Protein AF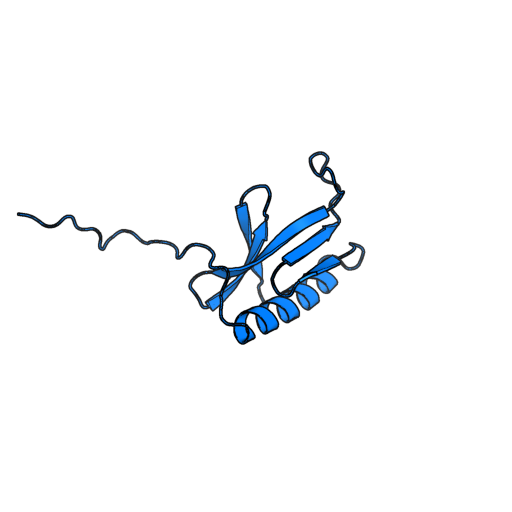-A0A1G7LUU4-F1 (afdb_monomer_lite)

Secondary structure (DSSP, 8-state):
-----GGG-------B----HHHHHHHHHHHHHHHHHH-TTSPEEEEETTEEEEE---TT-SSSEEEEEEEEETTTEEEEEETTT--EEE---

Radius of gyration: 15.96 Å; chains: 1; bounding box: 31×40×50 Å

Foldseek 3Di:
DDDPPPVPPPPFPAFDLDPPLVQLQVLQVLVVVVCCVVCVPWDWDDPDSFKIWTQDPDPPDPPSTFMWGWGDGPNPWTWIAGPPPRDIGTDDD

pLDDT: mean 78.11, std 15.75, range [35.69, 92.56]

Structure (mmCIF, N/CA/C/O backbone):
data_AF-A0A1G7LUU4-F1
#
_entry.id   AF-A0A1G7LUU4-F1
#
loop_
_atom_site.group_PDB
_atom_site.id
_atom_site.type_symbol
_atom_site.label_atom_id
_atom_site.label_alt_id
_atom_site.label_comp_id
_atom_site.label_asym_id
_atom_site.label_entity_id
_atom_site.label_seq_id
_atom_site.pdbx_PDB_ins_code
_atom_site.Cartn_x
_atom_site.Cartn_y
_atom_site.Cartn_z
_atom_site.occupancy
_atom_site.B_iso_or_equiv
_atom_site.auth_seq_id
_atom_site.auth_comp_id
_atom_site.auth_asym_id
_atom_site.auth_atom_id
_atom_site.pdbx_PDB_model_num
ATOM 1 N N . MET A 1 1 ? -9.200 -25.116 -37.115 1.00 47.03 1 MET A N 1
ATOM 2 C CA . MET A 1 1 ? -8.128 -24.221 -36.648 1.00 47.03 1 MET A CA 1
ATOM 3 C C . MET A 1 1 ? -8.464 -22.823 -37.113 1.00 47.03 1 MET A C 1
ATOM 5 O O . MET A 1 1 ? -8.286 -22.532 -38.284 1.00 47.03 1 MET A O 1
ATOM 9 N N . TYR A 1 2 ? -9.023 -22.020 -36.219 1.00 42.66 2 TYR A N 1
ATOM 10 C CA . TYR A 1 2 ? -8.932 -20.568 -36.273 1.00 42.66 2 TYR A CA 1
ATOM 11 C C . TYR A 1 2 ? -8.624 -20.172 -34.838 1.00 42.66 2 TYR A C 1
ATOM 13 O O . TYR A 1 2 ? -9.404 -20.472 -33.937 1.00 42.66 2 TYR A O 1
ATOM 21 N N . GLU A 1 3 ? -7.400 -19.694 -34.645 1.00 43.66 3 GLU A N 1
ATOM 22 C CA . GLU A 1 3 ? -6.874 -19.229 -33.370 1.00 43.66 3 GLU A CA 1
ATOM 23 C C . GLU A 1 3 ? -7.787 -18.119 -32.853 1.00 43.66 3 GLU A C 1
ATOM 25 O O . GLU A 1 3 ? -8.122 -17.182 -33.580 1.00 43.66 3 GLU A O 1
ATOM 30 N N . GLU A 1 4 ? -8.251 -18.268 -31.615 1.00 46.91 4 GLU A N 1
ATOM 31 C CA . GLU A 1 4 ? -9.008 -17.228 -30.937 1.00 46.91 4 GLU A CA 1
ATOM 32 C C . GLU A 1 4 ? -8.158 -15.952 -30.900 1.00 46.91 4 GLU A C 1
ATOM 34 O O . GLU A 1 4 ? -7.017 -15.963 -30.437 1.00 46.91 4 GLU A O 1
ATOM 39 N N . ASN A 1 5 ? -8.727 -14.852 -31.401 1.00 44.25 5 ASN A N 1
ATOM 40 C CA . ASN A 1 5 ? -8.206 -13.490 -31.296 1.00 44.25 5 ASN A CA 1
ATOM 41 C C . ASN A 1 5 ? -8.136 -13.061 -29.816 1.00 44.25 5 ASN A C 1
ATOM 43 O O . ASN A 1 5 ? -8.908 -12.234 -29.344 1.00 44.25 5 ASN A O 1
ATOM 47 N N . ALA A 1 6 ? -7.187 -13.618 -29.066 1.00 49.06 6 ALA A N 1
ATOM 48 C CA . ALA A 1 6 ? -6.864 -13.218 -27.699 1.00 49.06 6 ALA A CA 1
ATOM 49 C C . ALA A 1 6 ? -6.047 -11.908 -27.641 1.00 49.06 6 ALA A C 1
ATOM 51 O O . ALA A 1 6 ? -5.670 -11.471 -26.555 1.00 49.06 6 ALA A O 1
ATOM 52 N N . ASN A 1 7 ? -5.782 -11.282 -28.795 1.00 45.41 7 ASN A N 1
ATOM 53 C CA . ASN A 1 7 ? -4.979 -10.063 -28.931 1.00 45.41 7 ASN A CA 1
ATOM 54 C C . ASN A 1 7 ? -5.766 -8.750 -28.754 1.00 45.41 7 ASN A C 1
ATOM 56 O O . ASN A 1 7 ? -5.134 -7.703 -28.698 1.00 45.41 7 ASN A O 1
ATOM 60 N N . ASP A 1 8 ? -7.096 -8.796 -28.605 1.00 35.69 8 ASP A N 1
ATOM 61 C CA . ASP A 1 8 ? -7.935 -7.616 -28.301 1.00 35.69 8 ASP A CA 1
ATOM 62 C C . ASP A 1 8 ? -8.384 -7.548 -26.830 1.00 35.69 8 ASP A C 1
ATOM 64 O O . ASP A 1 8 ? -9.185 -6.701 -26.429 1.00 35.69 8 ASP A O 1
ATOM 68 N N . LEU A 1 9 ? -7.846 -8.422 -25.977 1.00 36.62 9 LEU A N 1
ATOM 69 C CA . LEU A 1 9 ? -7.953 -8.237 -24.537 1.00 36.62 9 LEU A CA 1
ATOM 70 C C . LEU A 1 9 ? -6.905 -7.205 -24.119 1.00 36.62 9 LEU A C 1
ATOM 72 O O . LEU A 1 9 ? -5.740 -7.551 -23.910 1.00 36.62 9 LEU A O 1
ATOM 76 N N . PHE A 1 10 ? -7.327 -5.953 -23.925 1.00 36.56 10 PHE A N 1
ATOM 77 C CA . PHE A 1 10 ? -6.612 -5.026 -23.047 1.00 36.56 10 PHE A CA 1
ATOM 78 C C . PHE A 1 10 ? -6.595 -5.643 -21.641 1.00 36.56 10 PHE A C 1
ATOM 80 O O . PHE A 1 10 ? -7.464 -5.395 -20.806 1.00 36.56 10 PHE A O 1
ATOM 87 N N . LYS A 1 11 ? -5.621 -6.519 -21.379 1.00 42.94 11 LYS A N 1
ATOM 88 C CA . LYS A 1 11 ? -5.263 -6.904 -20.020 1.00 42.94 11 LYS A CA 1
ATOM 89 C C . LYS A 1 11 ? -4.668 -5.651 -19.389 1.00 42.94 11 LYS A C 1
ATOM 91 O O . LYS A 1 11 ? -3.478 -5.411 -19.556 1.00 42.94 11 LYS A O 1
ATOM 96 N N . PHE A 1 12 ? -5.485 -4.861 -18.691 1.00 42.53 12 PHE A N 1
ATOM 97 C CA . PHE A 1 12 ? -4.976 -3.940 -17.674 1.00 42.53 12 PHE A CA 1
ATOM 98 C C . PHE A 1 12 ? -3.986 -4.748 -16.836 1.00 42.53 12 PHE A C 1
ATOM 100 O O . PHE A 1 12 ? -4.366 -5.807 -16.310 1.00 42.53 12 PHE A O 1
ATOM 107 N N . ARG A 1 13 ? -2.699 -4.375 -16.827 1.00 51.75 13 ARG A N 1
ATOM 108 C CA . ARG A 1 13 ? -1.715 -5.187 -16.116 1.00 51.75 13 ARG A CA 1
ATOM 109 C C . ARG A 1 13 ? -2.064 -5.032 -14.643 1.00 51.75 13 ARG A C 1
ATOM 111 O O . ARG A 1 13 ? -2.035 -3.943 -14.078 1.00 51.75 13 ARG A O 1
ATOM 118 N N . LYS A 1 14 ? -2.519 -6.145 -14.074 1.00 66.75 14 LYS A N 1
ATOM 119 C CA . LYS A 1 14 ? -2.913 -6.296 -12.675 1.00 66.75 14 LYS A CA 1
ATOM 120 C C . LYS A 1 14 ? -1.837 -5.670 -11.792 1.00 66.75 14 LYS A C 1
ATOM 122 O O . LYS A 1 14 ? -0.664 -5.808 -12.122 1.00 66.75 14 LYS A O 1
ATOM 127 N N . PHE A 1 15 ? -2.247 -5.032 -10.694 1.00 66.00 15 PHE A N 1
ATOM 128 C CA . PHE A 1 15 ? -1.339 -4.618 -9.624 1.00 66.00 15 PHE A CA 1
ATOM 129 C C . PHE A 1 15 ? -0.293 -5.713 -9.403 1.00 66.00 15 PHE A C 1
ATOM 131 O O . PHE A 1 15 ? -0.653 -6.857 -9.101 1.00 66.00 15 PHE A O 1
ATOM 138 N N . MET A 1 16 ? 0.970 -5.372 -9.633 1.00 70.56 16 MET A N 1
ATOM 139 C CA . MET A 1 16 ? 2.081 -6.266 -9.368 1.00 70.56 16 MET A CA 1
ATOM 140 C C . MET A 1 16 ? 2.742 -5.768 -8.096 1.00 70.56 16 MET A C 1
ATOM 142 O O . MET A 1 16 ? 3.221 -4.634 -8.046 1.00 70.56 16 MET A O 1
ATOM 146 N N . ALA A 1 17 ? 2.736 -6.621 -7.072 1.00 64.19 17 ALA A N 1
ATOM 147 C CA . ALA A 1 17 ? 3.758 -6.530 -6.046 1.00 64.19 17 ALA A CA 1
ATOM 148 C C . ALA A 1 17 ? 5.074 -6.772 -6.793 1.00 64.19 17 ALA A C 1
ATOM 150 O O . ALA A 1 17 ? 5.279 -7.861 -7.330 1.00 64.19 17 ALA A O 1
ATOM 151 N N . ASP A 1 18 ? 5.842 -5.707 -7.001 1.00 65.44 18 ASP A N 1
ATOM 152 C CA . ASP A 1 18 ? 7.121 -5.812 -7.690 1.00 65.44 18 ASP A CA 1
ATOM 153 C C . ASP A 1 18 ? 8.103 -6.541 -6.766 1.00 65.44 18 ASP A C 1
ATOM 155 O O . ASP A 1 18 ? 8.149 -6.264 -5.567 1.00 65.44 18 ASP A O 1
ATOM 159 N N . ASP A 1 19 ? 8.858 -7.490 -7.312 1.00 63.66 19 ASP A N 1
ATOM 160 C CA . ASP A 1 19 ? 9.910 -8.197 -6.574 1.00 63.66 19 ASP A CA 1
ATOM 161 C C . ASP A 1 19 ? 11.252 -7.441 -6.671 1.00 63.66 19 ASP A C 1
ATOM 163 O O . ASP A 1 19 ? 12.217 -7.787 -5.980 1.00 63.66 19 ASP A O 1
ATOM 167 N N . ASP A 1 20 ? 11.343 -6.406 -7.520 1.00 74.12 20 ASP A N 1
ATOM 168 C CA . ASP A 1 20 ? 12.495 -5.512 -7.569 1.00 74.12 20 ASP A CA 1
ATOM 169 C C . ASP A 1 20 ? 12.505 -4.582 -6.348 1.00 74.12 20 ASP A C 1
ATOM 171 O O . ASP A 1 20 ? 11.781 -3.584 -6.257 1.00 74.12 20 ASP A O 1
ATOM 175 N N . SER A 1 21 ? 13.390 -4.907 -5.404 1.00 73.25 21 SER A N 1
ATOM 176 C CA . SER A 1 21 ? 13.595 -4.148 -4.169 1.00 73.25 21 SER A CA 1
ATOM 177 C C . SER A 1 21 ? 13.830 -2.654 -4.409 1.00 73.25 21 SER A C 1
ATOM 179 O O . SER A 1 21 ? 13.419 -1.855 -3.576 1.00 73.25 21 SER A O 1
ATOM 181 N N . ALA A 1 22 ? 14.469 -2.247 -5.514 1.00 81.38 22 ALA A N 1
ATOM 182 C CA . ALA A 1 22 ? 14.750 -0.834 -5.766 1.00 81.38 22 ALA A CA 1
ATOM 183 C C . ALA A 1 22 ? 13.481 -0.059 -6.152 1.00 81.38 22 ALA A C 1
ATOM 185 O O . ALA A 1 22 ? 13.265 1.056 -5.673 1.00 81.38 22 ALA A O 1
ATOM 186 N N . VAL A 1 23 ? 12.629 -0.669 -6.982 1.00 80.50 23 VAL A N 1
ATOM 187 C CA . VAL A 1 23 ? 11.342 -0.095 -7.401 1.00 80.50 23 VAL A CA 1
ATOM 188 C C . VAL A 1 23 ? 10.391 -0.006 -6.211 1.00 80.50 23 VAL A C 1
ATOM 190 O O . VAL A 1 23 ? 9.745 1.025 -6.012 1.00 80.50 23 VAL A O 1
ATOM 193 N N . ILE A 1 24 ? 10.348 -1.047 -5.375 1.00 82.69 24 ILE A N 1
ATOM 194 C CA . ILE A 1 24 ? 9.541 -1.055 -4.151 1.00 82.69 24 ILE A CA 1
ATOM 195 C C . ILE A 1 24 ? 10.018 -0.001 -3.153 1.00 82.69 24 ILE A C 1
ATOM 197 O O . ILE A 1 24 ? 9.190 0.740 -2.627 1.00 82.69 24 ILE A O 1
ATOM 201 N N . ASP A 1 25 ? 11.325 0.138 -2.932 1.00 84.88 25 ASP A N 1
ATOM 202 C CA . ASP A 1 25 ? 11.860 1.148 -2.014 1.00 84.88 25 ASP A CA 1
ATOM 203 C C . ASP A 1 25 ? 11.569 2.583 -2.498 1.00 84.88 25 ASP A C 1
ATOM 205 O O . ASP A 1 25 ? 11.339 3.496 -1.696 1.00 84.88 25 ASP A O 1
ATOM 209 N N . GLU A 1 26 ? 11.568 2.823 -3.811 1.00 86.62 26 GLU A N 1
ATOM 210 C CA . GLU A 1 26 ? 11.169 4.112 -4.382 1.00 86.62 26 GLU A CA 1
ATOM 211 C C . GLU A 1 26 ? 9.664 4.362 -4.254 1.00 86.62 26 GLU A C 1
ATOM 213 O O . GLU A 1 26 ? 9.266 5.424 -3.765 1.00 86.62 26 GLU A O 1
ATOM 218 N N . CYS A 1 27 ? 8.841 3.366 -4.590 1.00 85.19 27 CYS A N 1
ATOM 219 C CA . CYS A 1 27 ? 7.394 3.411 -4.400 1.00 85.19 27 CYS A CA 1
ATOM 220 C C . CYS A 1 27 ? 7.038 3.690 -2.935 1.00 85.19 27 CYS A C 1
ATOM 222 O O . CYS A 1 27 ? 6.172 4.516 -2.653 1.00 85.19 27 CYS A O 1
ATOM 224 N N . HIS A 1 28 ? 7.734 3.054 -1.993 1.00 87.88 28 HIS A N 1
ATOM 225 C CA . HIS A 1 28 ? 7.550 3.259 -0.563 1.00 87.88 28 HIS A CA 1
ATOM 226 C C . HIS A 1 28 ? 7.824 4.697 -0.150 1.00 87.88 28 HIS A C 1
ATOM 228 O O . HIS A 1 28 ? 6.987 5.325 0.502 1.00 87.88 28 HIS A O 1
ATOM 234 N N . ARG A 1 29 ? 8.977 5.247 -0.543 1.00 89.06 29 ARG A N 1
ATOM 235 C CA . ARG A 1 29 ? 9.328 6.635 -0.220 1.00 89.06 29 ARG A CA 1
ATOM 236 C C . ARG A 1 29 ? 8.314 7.614 -0.807 1.00 89.06 29 ARG A C 1
ATOM 238 O O . ARG A 1 29 ? 7.865 8.508 -0.093 1.00 89.06 29 ARG A O 1
ATOM 245 N N . ALA A 1 30 ? 7.926 7.420 -2.067 1.00 87.12 30 ALA A N 1
ATOM 246 C CA . ALA A 1 30 ? 6.934 8.257 -2.734 1.00 87.12 30 ALA A CA 1
ATOM 247 C C . ALA A 1 30 ? 5.553 8.165 -2.062 1.00 87.12 30 ALA A C 1
ATOM 249 O O . ALA A 1 30 ? 4.892 9.185 -1.860 1.00 87.12 30 ALA A O 1
ATOM 250 N N . ALA A 1 31 ? 5.132 6.958 -1.671 1.00 86.69 31 ALA A N 1
ATOM 251 C CA . ALA A 1 31 ? 3.877 6.739 -0.965 1.00 86.69 31 ALA A CA 1
ATOM 252 C C . ALA A 1 31 ? 3.873 7.448 0.394 1.00 86.69 31 ALA A C 1
ATOM 254 O O . ALA A 1 31 ? 2.935 8.186 0.680 1.00 86.69 31 ALA A O 1
ATOM 255 N N . LEU A 1 32 ? 4.923 7.297 1.209 1.00 88.94 32 LEU A N 1
ATOM 256 C CA . LEU A 1 32 ? 4.999 7.959 2.515 1.00 88.94 32 LEU A CA 1
ATOM 257 C C . LEU A 1 32 ? 4.955 9.486 2.398 1.00 88.94 32 LEU A C 1
ATOM 259 O O . LEU A 1 32 ? 4.172 10.124 3.101 1.00 88.94 32 LEU A O 1
ATOM 263 N N . ASP A 1 33 ? 5.745 10.069 1.495 1.00 88.38 33 ASP A N 1
ATOM 264 C CA . ASP A 1 33 ? 5.773 11.522 1.282 1.00 88.38 33 ASP A CA 1
ATOM 265 C C . ASP A 1 33 ? 4.388 12.059 0.882 1.00 88.38 33 ASP A C 1
ATOM 267 O O . ASP A 1 33 ? 3.867 13.033 1.446 1.00 88.38 33 ASP A O 1
ATOM 271 N N . LYS A 1 34 ? 3.721 11.348 -0.035 1.00 85.62 34 LYS A N 1
ATOM 272 C CA . LYS A 1 34 ? 2.378 11.712 -0.477 1.00 85.62 34 LYS A CA 1
ATOM 273 C C . LYS A 1 34 ? 1.343 11.562 0.631 1.00 85.62 34 LYS A C 1
ATOM 275 O O . LYS A 1 34 ? 0.499 12.441 0.792 1.00 85.62 34 LYS A O 1
ATOM 280 N N . LEU A 1 35 ? 1.395 10.474 1.391 1.00 86.38 35 LEU A N 1
ATOM 281 C CA . LEU A 1 35 ? 0.435 10.194 2.456 1.00 86.38 35 LEU A CA 1
ATOM 282 C C . LEU A 1 35 ? 0.568 11.180 3.613 1.00 86.38 35 LEU A C 1
ATOM 284 O O . LEU A 1 35 ? -0.452 11.664 4.093 1.00 86.38 35 LEU A O 1
ATOM 288 N N . HIS A 1 36 ? 1.788 11.561 3.995 1.00 86.38 36 HIS A N 1
ATOM 289 C CA . HIS A 1 36 ? 2.002 12.615 4.988 1.00 86.38 36 HIS A CA 1
ATOM 290 C C . HIS A 1 36 ? 1.496 13.981 4.513 1.00 86.38 36 HIS A C 1
ATOM 292 O O . HIS A 1 36 ? 1.020 14.775 5.322 1.00 86.38 36 HIS A O 1
ATOM 298 N N . THR A 1 37 ? 1.539 14.243 3.205 1.00 85.44 37 THR A N 1
ATOM 299 C CA . THR A 1 37 ? 0.979 15.469 2.623 1.00 85.44 37 THR A CA 1
ATOM 300 C C . THR A 1 37 ? -0.554 15.449 2.587 1.00 85.44 37 THR A C 1
ATOM 302 O O . THR A 1 37 ? -1.192 16.460 2.873 1.00 85.44 37 THR A O 1
ATOM 305 N N . LEU A 1 38 ? -1.162 14.318 2.213 1.00 83.31 38 LEU A N 1
ATOM 306 C CA . LEU A 1 38 ? -2.619 14.189 2.071 1.00 83.31 38 LEU A CA 1
ATOM 307 C C . LEU A 1 38 ? -3.336 14.030 3.414 1.00 83.31 38 LEU A C 1
ATOM 309 O O . LEU A 1 38 ? -4.452 14.520 3.578 1.00 83.31 38 LEU A O 1
ATOM 313 N N . PHE A 1 39 ? -2.697 13.355 4.367 1.00 84.44 39 PHE A N 1
ATOM 314 C CA . PHE A 1 39 ? -3.274 13.006 5.658 1.00 84.44 39 PHE A CA 1
ATOM 315 C C . PHE A 1 39 ? -2.311 13.349 6.806 1.00 84.44 39 PHE A C 1
ATOM 317 O O . PHE A 1 39 ? -1.872 12.456 7.529 1.00 84.44 39 PHE A O 1
ATOM 324 N N . PRO A 1 40 ? -1.990 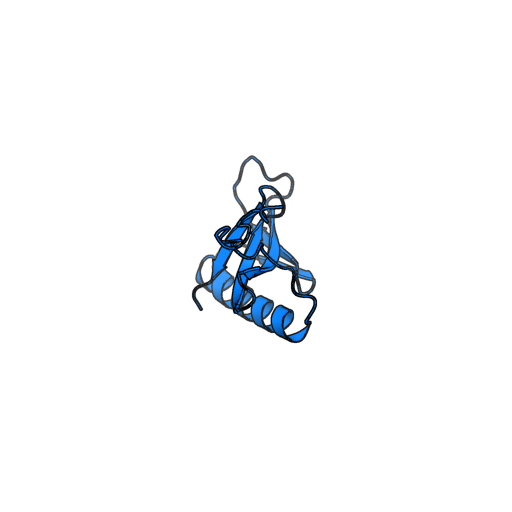14.639 7.015 1.00 83.75 40 PRO A N 1
ATOM 325 C CA . PRO A 1 40 ? -1.002 15.059 8.015 1.00 83.75 40 PRO A CA 1
ATOM 326 C C . PRO A 1 40 ? -1.383 14.683 9.455 1.00 83.75 40 PRO A C 1
ATOM 328 O O . PRO A 1 40 ? -0.510 14.500 10.295 1.00 83.75 40 PRO A O 1
ATOM 331 N N . GLU A 1 41 ? -2.682 14.544 9.728 1.00 86.38 41 GLU A N 1
ATOM 332 C CA . GLU A 1 41 ? -3.224 14.179 11.043 1.00 86.38 41 GLU A CA 1
ATOM 333 C C . GLU A 1 41 ? -3.426 12.664 11.213 1.00 86.38 41 GLU A C 1
ATOM 335 O O . GLU A 1 41 ? -3.689 12.206 12.322 1.00 86.38 41 GLU A O 1
ATOM 340 N N . LYS A 1 42 ? -3.348 11.873 10.131 1.00 86.00 42 LYS A N 1
ATOM 341 C CA . LYS A 1 42 ? -3.558 10.421 10.205 1.00 86.00 42 LYS A CA 1
ATOM 342 C C . LYS A 1 42 ? -2.251 9.720 10.513 1.00 86.00 42 LYS A C 1
ATOM 344 O O . LYS A 1 42 ? -1.210 9.992 9.913 1.00 86.00 42 LYS A O 1
ATOM 349 N N . ARG A 1 43 ? -2.316 8.738 11.410 1.00 89.06 43 ARG A N 1
ATOM 350 C CA . ARG A 1 43 ? -1.158 7.886 11.673 1.00 89.06 43 ARG A CA 1
ATOM 351 C C . ARG A 1 43 ? -0.910 6.942 10.494 1.00 89.06 43 ARG A C 1
ATOM 353 O O . ARG A 1 43 ? -1.750 6.102 10.178 1.00 89.06 43 ARG A O 1
ATOM 360 N N . VAL A 1 44 ? 0.282 7.035 9.909 1.00 90.44 44 VAL A N 1
ATOM 361 C CA . VAL A 1 44 ? 0.815 6.056 8.951 1.00 90.44 44 VAL A CA 1
ATOM 362 C C . VAL A 1 44 ? 1.747 5.103 9.699 1.00 90.44 44 VAL A C 1
ATOM 364 O O . VAL A 1 44 ? 2.590 5.537 10.482 1.00 90.44 44 VAL A O 1
ATOM 367 N N . THR A 1 45 ? 1.561 3.799 9.517 1.00 91.00 45 THR A N 1
ATOM 368 C CA . THR A 1 45 ? 2.352 2.738 10.154 1.00 91.00 45 THR A CA 1
ATOM 369 C C . THR A 1 45 ? 2.991 1.873 9.080 1.00 91.00 45 THR A C 1
ATOM 371 O O . THR A 1 45 ? 2.287 1.256 8.290 1.00 91.00 45 THR A O 1
ATOM 374 N N . THR A 1 46 ? 4.316 1.801 9.058 1.00 91.44 46 THR A N 1
ATOM 375 C CA . THR A 1 46 ? 5.049 0.916 8.149 1.00 91.44 46 THR A CA 1
ATOM 376 C C . THR A 1 46 ? 5.266 -0.445 8.805 1.00 91.44 46 THR A C 1
ATOM 378 O O . THR A 1 46 ? 5.792 -0.503 9.917 1.00 91.44 46 THR A O 1
ATOM 381 N N . TYR A 1 47 ? 4.877 -1.527 8.127 1.00 88.69 47 TYR A N 1
ATOM 382 C CA . TYR A 1 47 ? 5.108 -2.901 8.595 1.00 88.69 47 TYR A CA 1
ATOM 383 C C . TYR A 1 47 ? 6.380 -3.496 7.989 1.00 88.69 47 TYR A C 1
ATOM 385 O O . TYR A 1 47 ? 7.182 -4.098 8.701 1.00 88.69 47 TYR A O 1
ATOM 393 N N . ASP A 1 48 ? 6.572 -3.286 6.690 1.00 88.44 48 ASP A N 1
ATOM 394 C CA . ASP A 1 48 ? 7.739 -3.697 5.912 1.00 88.44 48 ASP A CA 1
ATOM 395 C C . ASP A 1 48 ? 7.875 -2.797 4.667 1.00 88.44 48 ASP A C 1
ATOM 397 O O . ASP A 1 48 ? 7.153 -1.808 4.528 1.00 88.44 48 ASP A O 1
ATOM 401 N N . ASN A 1 49 ? 8.805 -3.111 3.761 1.00 84.44 49 ASN A N 1
ATOM 402 C CA . ASN A 1 49 ? 9.078 -2.277 2.589 1.00 84.44 49 ASN A CA 1
ATOM 403 C C . ASN A 1 49 ? 7.936 -2.257 1.560 1.00 84.44 49 ASN A C 1
ATOM 405 O O . ASN A 1 49 ? 7.903 -1.343 0.739 1.00 84.44 49 ASN A O 1
ATOM 409 N N . CYS A 1 50 ? 6.984 -3.186 1.608 1.00 8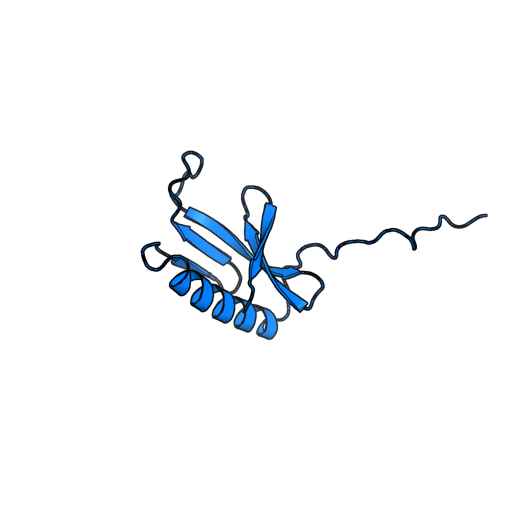8.12 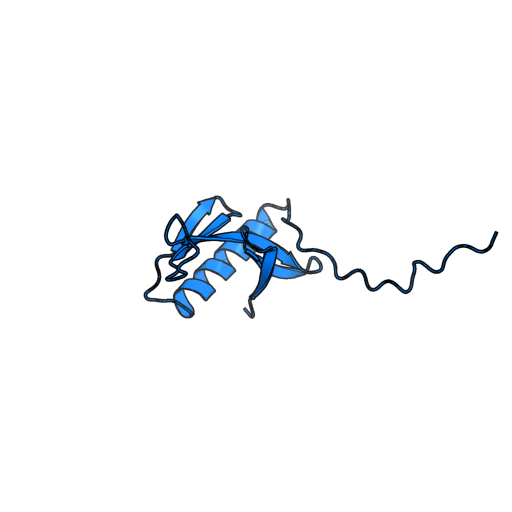50 CYS A N 1
ATOM 410 C CA . CYS A 1 50 ? 5.843 -3.212 0.699 1.00 88.12 50 CYS A CA 1
ATOM 411 C C . CYS A 1 50 ? 4.494 -3.041 1.404 1.00 88.12 50 CYS A C 1
ATOM 413 O O . CYS A 1 50 ? 3.486 -2.981 0.719 1.00 88.12 50 CYS A O 1
ATOM 415 N N . THR A 1 51 ? 4.439 -2.904 2.727 1.00 91.19 51 THR A N 1
ATOM 416 C CA . THR A 1 51 ? 3.175 -2.903 3.469 1.00 91.19 51 THR A CA 1
ATOM 417 C C . THR A 1 51 ? 3.072 -1.714 4.410 1.00 91.19 51 THR A C 1
ATOM 419 O O . THR A 1 51 ? 3.892 -1.520 5.315 1.00 91.19 51 THR A O 1
ATOM 422 N N . ILE A 1 52 ? 1.999 -0.942 4.243 1.00 92.31 52 ILE A N 1
ATOM 423 C CA . ILE A 1 52 ? 1.693 0.233 5.059 1.00 92.31 52 ILE A CA 1
ATOM 424 C C . ILE A 1 52 ? 0.254 0.190 5.575 1.00 92.31 52 ILE A C 1
ATOM 426 O O . ILE A 1 52 ? -0.667 -0.237 4.887 1.00 92.31 52 ILE A O 1
ATOM 430 N N . GLY A 1 53 ? 0.052 0.655 6.801 1.00 92.56 53 GLY A N 1
ATOM 431 C CA . GLY A 1 53 ? -1.255 0.883 7.403 1.00 92.56 53 GLY A CA 1
ATOM 432 C C . GLY A 1 53 ? -1.542 2.372 7.525 1.00 92.56 53 GLY A C 1
ATOM 433 O O . GLY A 1 53 ? -0.683 3.133 7.970 1.00 92.56 53 GLY A O 1
ATOM 434 N N . ILE A 1 54 ? -2.755 2.783 7.171 1.00 91.31 54 ILE A N 1
ATOM 435 C CA . ILE A 1 54 ? -3.239 4.154 7.352 1.00 91.31 54 ILE A CA 1
ATOM 436 C C . ILE A 1 54 ? -4.414 4.120 8.316 1.00 91.31 54 ILE A 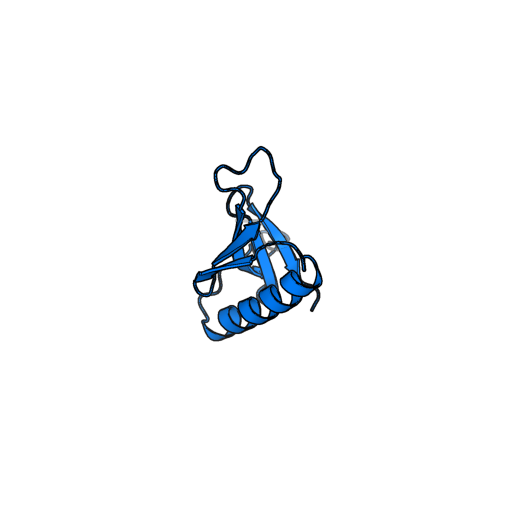C 1
ATOM 438 O O . ILE A 1 54 ? -5.337 3.325 8.149 1.00 91.31 54 ILE A O 1
ATOM 442 N N . GLU A 1 55 ? -4.386 4.988 9.320 1.00 92.44 55 GLU A N 1
ATOM 443 C CA . GLU A 1 55 ? -5.507 5.167 10.234 1.00 92.44 55 GLU A CA 1
ATOM 444 C C . GLU A 1 55 ? -6.806 5.508 9.502 1.00 92.44 55 GLU A C 1
ATOM 446 O O . GLU A 1 55 ? -6.875 6.431 8.687 1.00 92.44 55 GLU A O 1
ATOM 451 N N . THR A 1 56 ? -7.853 4.760 9.832 1.00 86.62 56 THR A N 1
ATOM 452 C CA . THR A 1 56 ? -9.163 4.855 9.198 1.00 86.62 56 THR A CA 1
ATOM 453 C C . THR A 1 56 ? -10.245 4.938 10.262 1.00 86.62 56 THR A C 1
ATOM 455 O O . THR A 1 56 ? -10.188 4.256 11.282 1.00 86.62 56 THR A O 1
ATOM 458 N N . ASP A 1 57 ? -11.262 5.755 9.996 1.00 84.62 57 ASP A N 1
ATOM 459 C CA . ASP A 1 57 ? -12.465 5.836 10.835 1.00 84.62 57 ASP A CA 1
ATOM 460 C C . ASP A 1 57 ? -13.561 4.880 10.326 1.00 84.62 57 ASP A C 1
ATOM 462 O O . ASP A 1 57 ? -14.721 4.959 10.733 1.00 84.62 57 ASP A O 1
ATOM 466 N N . SER A 1 58 ? -13.211 3.992 9.387 1.00 81.25 58 SER A N 1
ATOM 467 C CA . SER A 1 58 ? -14.123 2.995 8.842 1.00 81.25 58 SER A CA 1
ATOM 468 C C . SER A 1 58 ? -14.654 2.092 9.951 1.00 81.25 58 SER A C 1
ATOM 470 O O . SER A 1 58 ? -13.898 1.401 10.632 1.00 81.25 58 SER A O 1
ATOM 472 N N . LEU A 1 59 ? -15.982 2.020 10.059 1.00 79.75 59 LEU A N 1
ATOM 473 C CA . LEU A 1 59 ? -16.685 1.109 10.971 1.00 79.75 59 LEU A CA 1
ATOM 474 C C . LEU A 1 59 ? -16.430 -0.376 10.655 1.00 79.75 59 LEU A C 1
ATOM 476 O O . LEU A 1 59 ? -16.806 -1.240 11.440 1.00 79.75 59 LEU A O 1
ATOM 480 N N . TYR A 1 60 ? -15.818 -0.663 9.504 1.00 76.12 60 TYR A N 1
ATOM 481 C CA . TYR A 1 60 ? -15.467 -2.004 9.044 1.00 76.12 60 TYR A CA 1
ATOM 482 C C . TYR A 1 60 ? -13.988 -2.353 9.285 1.00 76.12 60 TYR A C 1
ATOM 484 O O . TYR A 1 60 ? -13.517 -3.363 8.765 1.00 76.12 60 TYR A O 1
ATOM 492 N N . SER A 1 61 ? -13.229 -1.512 9.998 1.00 80.31 61 SER A N 1
ATOM 493 C CA . SER A 1 61 ? -11.844 -1.811 10.372 1.00 80.31 61 SER A CA 1
ATOM 494 C C . SER A 1 61 ? -11.773 -2.369 11.793 1.00 80.31 61 SER A C 1
ATOM 496 O O . SER A 1 61 ? -12.060 -1.665 12.759 1.00 80.31 61 SER A O 1
ATOM 498 N N . ASP A 1 62 ? -11.329 -3.621 11.927 1.00 78.38 62 ASP A N 1
ATOM 499 C CA . ASP A 1 62 ? -11.119 -4.264 13.233 1.00 78.38 62 ASP A CA 1
ATOM 500 C C . ASP A 1 62 ? -9.903 -3.692 13.987 1.00 78.38 62 ASP A C 1
ATOM 502 O O . ASP A 1 62 ? -9.816 -3.784 15.211 1.00 78.38 62 ASP A O 1
ATOM 506 N N . THR A 1 63 ? -8.946 -3.102 13.264 1.00 83.12 63 THR A N 1
ATOM 507 C CA . THR A 1 63 ? -7.680 -2.582 13.809 1.00 83.12 63 THR A CA 1
ATOM 508 C C . THR A 1 63 ? -7.629 -1.055 13.883 1.00 83.12 63 THR A C 1
ATOM 510 O O . THR A 1 63 ? -6.670 -0.506 14.426 1.00 83.12 63 THR A O 1
ATOM 513 N N . GLY A 1 64 ? -8.626 -0.361 13.323 1.00 88.88 64 GLY A N 1
ATOM 514 C CA . GLY A 1 64 ? -8.579 1.086 13.085 1.00 88.88 64 GLY A CA 1
ATOM 515 C C . GLY A 1 64 ? -7.580 1.493 11.994 1.00 88.88 64 GLY A C 1
ATOM 516 O O . GLY A 1 64 ? -7.245 2.670 11.870 1.00 88.88 64 GLY A O 1
ATOM 517 N N . LEU A 1 65 ? -7.074 0.531 11.215 1.00 90.06 65 LEU A N 1
ATOM 518 C CA . LEU A 1 65 ? -6.164 0.749 10.094 1.00 90.06 65 LEU A CA 1
ATOM 519 C C . LEU A 1 65 ? -6.746 0.131 8.817 1.00 90.06 65 LEU A C 1
ATOM 521 O O . LEU A 1 65 ? -7.300 -0.969 8.843 1.00 90.06 65 LEU A O 1
ATOM 525 N N . ASP A 1 66 ? -6.583 0.823 7.696 1.00 89.88 66 ASP A N 1
ATOM 526 C CA . ASP A 1 66 ? -6.650 0.218 6.370 1.00 89.88 66 ASP A CA 1
ATOM 527 C C . ASP A 1 66 ? -5.225 -0.177 5.963 1.00 89.88 66 ASP A C 1
ATOM 529 O O . ASP A 1 66 ? -4.306 0.644 6.020 1.00 89.88 66 ASP A O 1
ATOM 533 N N . ILE A 1 67 ? -5.035 -1.448 5.605 1.00 92.12 67 ILE A N 1
ATOM 534 C CA . ILE A 1 67 ? -3.725 -2.016 5.274 1.00 92.12 67 ILE A CA 1
ATOM 535 C C . ILE A 1 67 ? -3.581 -2.105 3.763 1.00 92.12 67 ILE A C 1
ATOM 537 O O . ILE A 1 67 ? -4.460 -2.644 3.083 1.00 92.12 67 ILE A O 1
ATOM 541 N N . TYR A 1 68 ? -2.451 -1.626 3.258 1.00 90.38 68 TYR A N 1
ATOM 542 C CA . TYR A 1 68 ? -2.154 -1.554 1.843 1.00 90.38 68 TYR A CA 1
ATOM 543 C C . TYR A 1 68 ? -0.818 -2.196 1.505 1.00 90.38 68 TYR A C 1
ATOM 545 O O . TYR A 1 68 ? 0.174 -1.995 2.204 1.00 90.38 68 TYR A O 1
ATOM 553 N N . GLU A 1 69 ? -0.803 -2.896 0.379 1.00 91.69 69 GLU A N 1
ATOM 554 C CA . GLU A 1 69 ? 0.408 -3.373 -0.278 1.00 91.69 69 GLU A CA 1
ATOM 555 C C . GLU A 1 69 ? 0.838 -2.369 -1.347 1.00 91.69 69 GLU A C 1
ATOM 557 O O . GLU A 1 69 ? 0.016 -1.869 -2.112 1.00 91.69 69 GLU A O 1
ATOM 562 N N . LEU A 1 70 ? 2.125 -2.083 -1.419 1.00 89.44 70 LEU A N 1
ATOM 563 C CA . LEU A 1 70 ? 2.753 -1.190 -2.375 1.00 89.44 70 LEU A CA 1
ATOM 564 C C . LEU A 1 70 ? 3.213 -1.975 -3.597 1.00 89.44 70 LEU A C 1
ATOM 566 O O . LEU A 1 70 ? 3.625 -3.131 -3.502 1.00 89.44 70 LEU A O 1
ATOM 570 N N . GLY A 1 71 ? 3.156 -1.331 -4.753 1.00 88.56 71 GLY A N 1
ATOM 571 C CA . GLY A 1 71 ? 3.590 -1.937 -5.997 1.00 88.56 71 GLY A CA 1
ATOM 572 C C . GLY A 1 71 ? 3.406 -1.002 -7.176 1.00 88.56 71 GLY A C 1
ATOM 573 O O . GLY A 1 71 ? 3.312 0.219 -7.031 1.00 88.56 71 GLY A O 1
ATOM 574 N N . VAL A 1 72 ? 3.330 -1.600 -8.359 1.00 84.88 72 VAL A N 1
ATOM 575 C CA . VAL A 1 72 ? 3.177 -0.874 -9.618 1.00 84.88 72 VAL A CA 1
ATOM 576 C C . VAL A 1 72 ? 1.971 -1.362 -10.406 1.00 84.88 72 VAL A C 1
ATOM 578 O O . VAL A 1 72 ? 1.654 -2.554 -10.466 1.00 84.88 72 VAL A O 1
ATOM 581 N N . VAL A 1 73 ? 1.300 -0.417 -11.052 1.00 84.38 73 VAL A N 1
ATOM 582 C CA . VAL A 1 73 ? 0.332 -0.662 -12.118 1.00 84.38 73 VAL A CA 1
ATOM 583 C C . VAL A 1 73 ? 1.043 -0.459 -13.447 1.00 84.38 73 VAL A C 1
ATOM 585 O O . VAL A 1 73 ? 1.849 0.456 -13.615 1.00 84.38 73 VAL A O 1
ATOM 588 N N . ASP A 1 74 ? 0.787 -1.372 -14.379 1.00 78.00 74 ASP A N 1
ATOM 589 C CA . ASP A 1 74 ? 1.398 -1.386 -15.709 1.00 78.00 74 ASP A CA 1
ATOM 590 C C . ASP A 1 74 ? 2.937 -1.450 -15.756 1.00 78.00 74 ASP A C 1
ATOM 592 O O . ASP A 1 74 ? 3.511 -1.407 -16.844 1.00 78.00 74 ASP A O 1
ATOM 596 N N . GLY A 1 75 ? 3.585 -1.709 -14.613 1.00 74.88 75 GLY A N 1
ATOM 597 C CA . GLY A 1 75 ? 5.043 -1.774 -14.465 1.00 74.88 75 GLY A CA 1
ATOM 598 C C . GLY A 1 75 ? 5.715 -0.407 -14.325 1.00 74.88 75 GLY A C 1
ATOM 599 O O . GLY A 1 75 ? 6.937 -0.337 -14.311 1.00 74.88 75 GLY A O 1
ATOM 600 N N . GLU A 1 76 ? 4.934 0.673 -14.256 1.00 77.75 76 GLU A N 1
ATOM 601 C CA . GLU A 1 76 ? 5.456 2.045 -14.342 1.00 77.75 76 GLU A CA 1
ATOM 602 C C . GLU A 1 76 ? 4.823 2.993 -13.318 1.00 77.75 76 GLU A C 1
ATOM 604 O O . GLU A 1 76 ? 5.450 3.963 -12.899 1.00 77.75 76 GLU A O 1
ATOM 609 N N . VAL A 1 77 ? 3.578 2.742 -12.905 1.00 83.81 77 VAL A N 1
ATOM 610 C CA . VAL A 1 77 ? 2.816 3.674 -12.068 1.00 83.81 77 VAL A CA 1
ATOM 611 C C . VAL A 1 77 ? 2.781 3.173 -10.636 1.00 83.81 77 VAL A C 1
ATOM 613 O O . VAL A 1 77 ? 2.164 2.144 -10.369 1.00 83.81 77 VAL A O 1
ATOM 616 N N . TYR A 1 78 ? 3.375 3.913 -9.699 1.00 86.56 78 TYR A N 1
ATOM 617 C CA . TYR A 1 78 ? 3.287 3.566 -8.280 1.00 86.56 78 TYR A CA 1
ATOM 618 C C . TYR A 1 78 ? 1.842 3.544 -7.800 1.00 86.56 78 TYR A C 1
ATOM 620 O O . TYR A 1 78 ? 1.045 4.460 -8.048 1.00 86.56 78 TYR A O 1
ATOM 628 N N . ALA A 1 79 ? 1.524 2.483 -7.075 1.00 88.50 79 ALA A N 1
ATOM 629 C CA . ALA A 1 79 ? 0.198 2.240 -6.568 1.00 88.50 79 ALA A CA 1
ATOM 630 C C . ALA A 1 79 ? 0.244 1.551 -5.209 1.00 88.50 79 ALA A C 1
ATOM 632 O O . ALA A 1 79 ? 1.229 0.923 -4.823 1.00 88.50 79 ALA A O 1
ATOM 633 N N . MET A 1 80 ? -0.875 1.649 -4.508 1.00 89.88 80 MET A N 1
ATOM 634 C CA . MET A 1 80 ? -1.149 0.892 -3.303 1.00 89.88 80 MET A CA 1
ATOM 635 C C . MET A 1 80 ? -2.452 0.115 -3.479 1.00 89.88 80 MET A C 1
ATOM 637 O O . MET A 1 80 ? -3.432 0.655 -3.993 1.00 89.88 80 M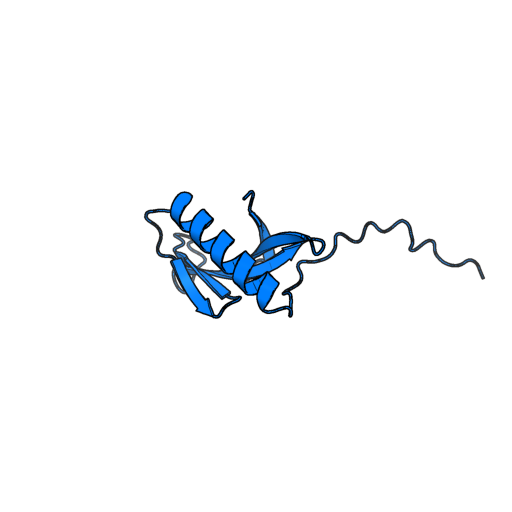ET A O 1
ATOM 641 N N . ARG A 1 81 ? -2.471 -1.150 -3.070 1.00 90.88 81 ARG A N 1
ATOM 642 C CA . ARG A 1 81 ? -3.649 -2.014 -3.085 1.00 90.88 81 ARG A CA 1
ATOM 643 C C . ARG A 1 81 ? -4.145 -2.228 -1.668 1.00 90.88 81 ARG A C 1
ATOM 645 O O . ARG A 1 81 ? -3.407 -2.754 -0.842 1.00 90.88 81 ARG A O 1
ATOM 652 N N . ASN A 1 82 ? -5.396 -1.881 -1.396 1.00 89.19 82 ASN A N 1
ATOM 653 C CA . ASN A 1 82 ? -6.036 -2.191 -0.129 1.00 89.19 82 ASN A CA 1
ATOM 654 C C . ASN A 1 82 ? -6.213 -3.712 -0.004 1.00 89.19 82 ASN A C 1
ATOM 656 O O . ASN A 1 82 ? -6.797 -4.366 -0.867 1.00 89.19 82 ASN A O 1
ATOM 660 N N . THR A 1 83 ? -5.695 -4.285 1.076 1.00 89.44 83 THR A N 1
ATOM 661 C CA . THR A 1 83 ? -5.708 -5.737 1.315 1.00 89.44 83 THR A CA 1
ATOM 662 C C . THR A 1 83 ? -7.096 -6.291 1.644 1.00 89.44 83 THR A C 1
ATOM 664 O O . THR A 1 83 ? -7.327 -7.488 1.482 1.00 89.44 83 THR A O 1
ATOM 667 N N . ARG A 1 84 ? -8.035 -5.443 2.086 1.00 86.31 84 ARG A N 1
ATOM 668 C CA . ARG A 1 84 ? -9.399 -5.844 2.461 1.00 86.31 84 ARG A CA 1
ATOM 669 C C . ARG A 1 84 ? -10.301 -6.026 1.245 1.00 86.31 84 ARG A C 1
ATOM 671 O O . ARG A 1 84 ? -10.983 -7.039 1.136 1.00 86.31 84 ARG A O 1
ATOM 678 N N . ASP A 1 85 ? -10.361 -5.020 0.380 1.00 83.94 85 ASP A N 1
ATOM 679 C CA . ASP A 1 85 ? -11.325 -4.939 -0.730 1.00 83.94 85 ASP A CA 1
ATOM 680 C C . ASP A 1 85 ? -10.662 -5.002 -2.115 1.00 83.94 85 ASP A C 1
ATOM 682 O O . ASP A 1 85 ? -11.351 -5.152 -3.126 1.00 83.94 85 ASP A O 1
ATOM 686 N N . GLY A 1 86 ? -9.329 -4.970 -2.169 1.00 83.75 86 GLY A N 1
ATOM 687 C CA . GLY A 1 86 ? -8.561 -5.026 -3.406 1.00 83.75 86 GLY A CA 1
ATOM 688 C C . GLY A 1 86 ? -8.558 -3.715 -4.188 1.00 83.75 86 GLY A C 1
ATOM 689 O O . GLY A 1 86 ? -8.084 -3.717 -5.327 1.00 83.75 86 GLY A O 1
ATOM 690 N N . GLU A 1 87 ? -9.073 -2.616 -3.622 1.00 86.19 87 GLU A N 1
ATOM 691 C CA . GLU A 1 87 ? -9.038 -1.305 -4.264 1.00 86.19 87 GLU A CA 1
ATOM 692 C C . GLU A 1 87 ? -7.592 -0.882 -4.539 1.00 86.19 87 GLU A C 1
ATOM 694 O O . GLU A 1 87 ? -6.725 -0.983 -3.672 1.00 86.19 87 GLU A O 1
ATOM 699 N N . VAL A 1 88 ? -7.325 -0.403 -5.756 1.00 86.31 88 VAL A N 1
ATOM 700 C CA . VAL A 1 88 ? -5.996 0.056 -6.171 1.00 86.31 88 VAL A CA 1
ATOM 701 C C . VAL A 1 88 ? -6.013 1.568 -6.327 1.00 86.31 88 VAL A C 1
ATOM 703 O O . VAL A 1 88 ? -6.767 2.111 -7.134 1.00 86.31 88 VAL A O 1
ATOM 706 N N . ILE A 1 89 ? -5.140 2.238 -5.584 1.00 85.38 89 ILE A N 1
ATOM 707 C CA . ILE A 1 89 ? -4.992 3.688 -5.576 1.00 85.38 89 ILE A CA 1
ATOM 708 C C . ILE A 1 89 ? -3.636 4.027 -6.188 1.00 85.38 89 ILE A C 1
ATOM 710 O O . ILE A 1 89 ? -2.596 3.599 -5.695 1.00 85.38 89 ILE A O 1
ATOM 714 N N . THR A 1 90 ? -3.639 4.801 -7.270 1.00 85.06 90 THR A N 1
ATOM 715 C CA . THR A 1 90 ? -2.410 5.302 -7.898 1.00 85.06 90 THR A CA 1
ATOM 716 C C . THR A 1 90 ? -2.021 6.652 -7.319 1.00 85.06 90 THR A C 1
ATOM 718 O O . THR A 1 90 ? -2.877 7.527 -7.146 1.00 85.06 90 THR A O 1
ATOM 721 N N . PHE A 1 91 ? -0.727 6.872 -7.123 1.00 72.56 91 PHE A N 1
ATOM 722 C CA . PHE A 1 91 ? -0.218 8.167 -6.691 1.00 72.56 91 PHE A CA 1
ATOM 723 C C . PHE A 1 91 ? 0.140 9.024 -7.904 1.00 72.56 91 PHE A C 1
ATOM 725 O O . PHE A 1 91 ? 0.878 8.599 -8.789 1.00 72.56 91 PHE A O 1
ATOM 732 N N . ARG A 1 92 ? -0.345 10.269 -7.938 1.00 68.19 92 ARG A N 1
ATOM 733 C CA . ARG A 1 92 ? 0.282 11.304 -8.769 1.00 68.19 92 ARG A CA 1
ATOM 734 C C . ARG A 1 92 ? 1.415 11.920 -7.960 1.00 68.19 92 ARG A C 1
ATOM 736 O O . ARG A 1 92 ? 1.137 12.629 -6.983 1.00 68.19 92 ARG A O 1
ATOM 743 N N . ILE A 1 93 ? 2.642 11.592 -8.342 1.00 59.72 93 ILE A N 1
ATOM 744 C CA . ILE A 1 93 ? 3.875 12.168 -7.796 1.00 59.72 93 ILE A CA 1
ATOM 745 C C . ILE A 1 93 ? 4.113 13.508 -8.482 1.00 59.72 93 ILE A C 1
ATOM 747 O O . ILE A 1 93 ? 3.997 13.549 -9.728 1.00 59.72 93 ILE A O 1
#

Sequence (93 aa):
MYEENANDLFKFRKFMADDDSAVIDECHRAALDKLHTLFPEKRVTTYDNCTIGIETDSLYSDTGLDIYELGVVDGEVYAMRNTRDGEVITFRI